Protein AF-A0A528HCL8-F1 (afdb_monomer_lite)

Sequence (92 aa):
LISVSLSAALEDQKTEAQNYVDRFVSVTGWQPRMTLLLGGALRFTKYDYFQEQFVKFVVMKRSSDQSPERDHEFTDWNALADFADRFLETAG

Secondary structure (DSSP, 8-state):
-EEE-GGGTSGGGHHHHHHHHHHHHHHH----SS-EEE--EE-GGG--HHHHHHHHHHHHHH-SS----S-EE---HHHHHHHHHHHHHHH-

Foldseek 3Di:
DEQEALLCLDPVSVVVQVVVVVVVCVVVVDDDPDYHYFNAKDALVPDDPVRNVVVCVVVCVVDVDDDSPHIGGRGPVVVVVVRVVVVVVVVD

Radius of gyration: 15.47 Å; chains: 1; bounding box: 39×28×38 Å

pLDDT: mean 82.58, std 11.88, range [48.69, 95.81]

Structure (mmCIF, N/CA/C/O backbone):
data_AF-A0A528HCL8-F1
#
_entry.id   AF-A0A528HCL8-F1
#
loop_
_atom_site.group_PDB
_atom_site.id
_atom_site.type_symbol
_atom_site.label_atom_id
_atom_site.label_alt_id
_atom_site.label_comp_id
_atom_site.label_asym_id
_atom_site.label_entity_id
_atom_site.label_seq_id
_atom_site.pdbx_PDB_ins_code
_atom_site.Cartn_x
_atom_site.Cartn_y
_atom_site.Cartn_z
_atom_site.occupancy
_atom_site.B_iso_or_equiv
_atom_site.auth_seq_id
_atom_site.auth_comp_id
_atom_site.auth_asym_id
_atom_site.auth_atom_id
_atom_site.pdbx_PDB_model_num
ATOM 1 N N . LEU A 1 1 ? -8.455 -0.555 5.493 1.00 90.25 1 LEU A N 1
ATOM 2 C CA . LEU A 1 1 ? -7.889 0.229 4.378 1.00 90.25 1 LEU A CA 1
ATOM 3 C C . LEU A 1 1 ? -6.631 -0.464 3.898 1.00 90.25 1 LEU A C 1
ATOM 5 O O . LEU A 1 1 ? -5.772 -0.764 4.712 1.00 90.25 1 LEU A O 1
ATOM 9 N N . ILE A 1 2 ? -6.529 -0.719 2.602 1.00 92.06 2 ILE A N 1
ATOM 10 C CA . ILE A 1 2 ? -5.277 -1.161 1.990 1.00 92.06 2 ILE A CA 1
ATOM 11 C C . ILE A 1 2 ? -4.785 0.015 1.150 1.00 92.06 2 ILE A C 1
ATOM 13 O O . ILE A 1 2 ? -5.511 0.482 0.274 1.00 92.06 2 ILE A O 1
ATOM 17 N N . SER A 1 3 ? -3.598 0.526 1.461 1.00 92.38 3 SER A N 1
ATOM 18 C CA . SER A 1 3 ? -2.944 1.588 0.696 1.00 92.38 3 SER A CA 1
ATOM 19 C C . SER A 1 3 ? -1.832 0.971 -0.137 1.00 92.38 3 SER A C 1
ATOM 21 O O . SER A 1 3 ? -0.922 0.348 0.411 1.00 92.38 3 SER A O 1
ATOM 23 N N . VAL A 1 4 ? -1.913 1.128 -1.457 1.00 92.06 4 VAL A N 1
ATOM 24 C CA . VAL A 1 4 ? -0.917 0.597 -2.390 1.00 92.06 4 VAL A CA 1
ATOM 25 C C . VAL A 1 4 ? -0.101 1.756 -2.944 1.00 92.06 4 VAL A C 1
ATOM 27 O O . VAL A 1 4 ? -0.638 2.628 -3.626 1.00 92.06 4 VAL A O 1
ATOM 30 N N . SER A 1 5 ? 1.193 1.781 -2.639 1.00 89.38 5 SER A N 1
ATOM 31 C CA . SER A 1 5 ? 2.117 2.808 -3.125 1.00 89.38 5 SER A CA 1
ATOM 32 C C . SER A 1 5 ? 3.545 2.276 -3.167 1.00 89.38 5 SER A C 1
ATOM 34 O O . SER A 1 5 ? 3.961 1.546 -2.273 1.00 89.38 5 SER A O 1
ATOM 36 N N . LEU A 1 6 ? 4.331 2.702 -4.159 1.00 84.88 6 LEU A N 1
ATOM 37 C CA . LEU A 1 6 ? 5.739 2.303 -4.262 1.00 84.88 6 LEU A CA 1
ATOM 38 C C . LEU A 1 6 ? 6.558 2.738 -3.031 1.00 84.88 6 LEU A C 1
ATOM 40 O O . LEU A 1 6 ? 7.486 2.045 -2.636 1.00 84.88 6 LEU A O 1
ATOM 44 N N . SER A 1 7 ? 6.175 3.838 -2.378 1.00 85.44 7 SER A N 1
ATOM 45 C CA . SER A 1 7 ? 6.784 4.313 -1.129 1.00 85.44 7 SER A CA 1
ATOM 46 C C . SER A 1 7 ? 6.682 3.293 0.015 1.00 85.44 7 SER A C 1
ATOM 48 O O . SER A 1 7 ? 7.540 3.277 0.887 1.00 85.44 7 SER A O 1
ATOM 50 N N . ALA A 1 8 ? 5.686 2.398 0.003 1.00 86.75 8 ALA A N 1
ATOM 51 C CA . ALA A 1 8 ? 5.576 1.321 0.991 1.00 86.75 8 ALA A CA 1
ATOM 52 C C . ALA A 1 8 ? 6.578 0.176 0.751 1.00 86.75 8 ALA A C 1
ATOM 54 O O . ALA A 1 8 ? 6.865 -0.581 1.675 1.00 86.75 8 ALA A O 1
ATOM 55 N N . ALA A 1 9 ? 7.114 0.050 -0.469 1.00 83.88 9 ALA A N 1
ATOM 56 C CA . ALA A 1 9 ? 8.150 -0.927 -0.808 1.00 83.88 9 ALA A CA 1
ATOM 57 C C . ALA A 1 9 ? 9.561 -0.479 -0.392 1.00 83.88 9 ALA A C 1
ATOM 59 O O . ALA A 1 9 ? 10.472 -1.298 -0.305 1.00 83.88 9 ALA A O 1
ATOM 60 N N . LEU A 1 10 ? 9.747 0.825 -0.183 1.00 80.44 10 LEU A N 1
ATOM 61 C CA . LEU A 1 10 ? 11.037 1.456 0.069 1.00 80.44 10 LEU A CA 1
ATOM 62 C C . LEU A 1 10 ? 11.144 1.796 1.558 1.00 80.44 10 LEU A C 1
ATOM 64 O O . LEU A 1 10 ? 10.299 2.497 2.114 1.00 80.44 10 LEU A O 1
ATOM 68 N N . GLU A 1 11 ? 12.173 1.281 2.227 1.00 76.56 11 GLU A N 1
ATOM 69 C CA . GLU A 1 11 ? 12.320 1.401 3.682 1.00 76.56 11 GLU A CA 1
ATOM 70 C C . GLU A 1 11 ? 12.446 2.858 4.154 1.00 76.56 11 GLU A C 1
ATOM 72 O O . GLU A 1 11 ? 11.853 3.236 5.165 1.00 76.56 11 GLU A O 1
ATOM 77 N N . ASP A 1 12 ? 13.123 3.692 3.369 1.00 81.56 12 ASP A N 1
ATOM 78 C CA . ASP A 1 12 ? 13.299 5.132 3.570 1.00 81.56 12 ASP A CA 1
ATOM 79 C C . ASP A 1 12 ? 12.009 5.952 3.379 1.00 81.56 12 ASP A C 1
ATOM 81 O O . ASP A 1 12 ? 11.925 7.088 3.848 1.00 81.56 12 ASP A O 1
ATOM 85 N N . GLN A 1 13 ? 10.985 5.385 2.732 1.00 81.81 13 GLN A N 1
ATOM 86 C CA . GLN A 1 13 ? 9.736 6.075 2.376 1.00 81.81 13 GLN A CA 1
ATOM 87 C C . GLN A 1 13 ? 8.491 5.486 3.050 1.00 81.81 13 GLN A C 1
ATOM 89 O O . GLN A 1 13 ? 7.372 5.931 2.777 1.00 81.81 13 GLN A O 1
ATOM 94 N N . LYS A 1 14 ? 8.654 4.574 4.017 1.00 82.94 14 LYS A N 1
ATOM 95 C CA . LYS A 1 14 ? 7.538 4.050 4.828 1.00 82.94 14 LYS A CA 1
ATOM 96 C C . LYS A 1 14 ? 6.714 5.168 5.487 1.00 82.94 14 LYS A C 1
ATOM 98 O O . LYS A 1 14 ? 5.488 5.089 5.527 1.00 82.94 14 LYS A O 1
ATOM 103 N N . THR A 1 15 ? 7.361 6.250 5.927 1.00 88.94 15 THR A N 1
ATOM 104 C CA . THR A 1 15 ? 6.681 7.439 6.477 1.00 88.94 15 THR A CA 1
ATOM 105 C C . THR A 1 15 ? 5.821 8.150 5.432 1.00 88.94 15 THR A C 1
ATOM 107 O O . THR A 1 15 ? 4.719 8.600 5.729 1.00 88.94 15 THR A O 1
ATOM 110 N N . GLU A 1 16 ? 6.290 8.233 4.187 1.00 88.94 16 GLU A N 1
ATOM 111 C CA . GLU A 1 16 ? 5.519 8.822 3.091 1.00 88.94 16 GLU A CA 1
ATOM 112 C C . GLU A 1 16 ? 4.283 7.969 2.769 1.00 88.94 16 GLU A C 1
ATOM 114 O O . GLU A 1 16 ? 3.191 8.505 2.583 1.00 88.94 16 GLU A O 1
ATOM 119 N N . ALA A 1 17 ? 4.431 6.641 2.789 1.00 90.44 17 ALA A N 1
ATOM 120 C CA . ALA A 1 17 ? 3.315 5.716 2.621 1.00 90.44 17 ALA A CA 1
ATOM 121 C C . ALA A 1 17 ? 2.230 5.906 3.697 1.00 90.44 17 ALA A C 1
ATOM 123 O O . ALA A 1 17 ? 1.035 5.893 3.383 1.00 90.44 17 ALA A O 1
ATOM 124 N N . GLN A 1 18 ? 2.640 6.146 4.946 1.00 92.00 18 GLN A N 1
ATOM 125 C CA . GLN A 1 18 ? 1.727 6.469 6.042 1.00 92.00 18 GLN A CA 1
ATOM 126 C C . GLN A 1 18 ? 1.047 7.833 5.841 1.00 92.00 18 GLN A C 1
ATOM 128 O O . GLN A 1 18 ? -0.168 7.937 6.006 1.00 92.00 18 GLN A O 1
ATOM 133 N N . ASN A 1 19 ? 1.779 8.850 5.372 1.00 93.19 19 ASN A N 1
ATOM 134 C CA . ASN A 1 19 ? 1.209 10.173 5.091 1.00 93.19 19 ASN A CA 1
ATOM 135 C C . ASN A 1 19 ? 0.064 10.122 4.062 1.00 93.19 19 ASN A C 1
ATOM 137 O O . ASN A 1 19 ? -0.878 10.913 4.153 1.00 93.19 19 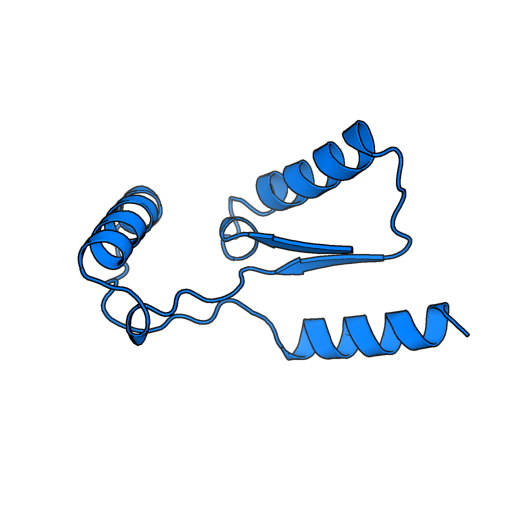ASN A O 1
ATOM 141 N N . TYR A 1 20 ? 0.106 9.200 3.090 1.00 92.31 20 TYR A N 1
ATOM 142 C CA . TYR A 1 20 ? -1.013 9.002 2.157 1.00 92.31 20 TYR A CA 1
ATOM 143 C C . TYR A 1 20 ? -2.284 8.540 2.874 1.00 92.31 20 TYR A C 1
ATOM 145 O O . TYR A 1 20 ? -3.373 9.035 2.570 1.00 92.31 20 TYR A O 1
ATOM 153 N N . VAL A 1 21 ? -2.151 7.635 3.848 1.00 93.00 21 VAL A N 1
ATOM 154 C CA . VAL A 1 21 ? -3.273 7.185 4.681 1.00 93.00 21 VAL A CA 1
ATOM 155 C C . VAL A 1 21 ? -3.781 8.323 5.552 1.00 93.00 21 VAL A C 1
ATOM 157 O O . VAL A 1 21 ? -4.980 8.591 5.551 1.00 93.00 21 VAL A O 1
ATOM 160 N N . ASP A 1 22 ? -2.890 9.035 6.236 1.00 92.88 22 ASP A N 1
ATOM 161 C CA . ASP A 1 22 ? -3.274 10.119 7.145 1.00 92.88 22 ASP A CA 1
ATOM 162 C C . ASP A 1 22 ? -4.009 11.234 6.392 1.00 92.88 22 ASP A C 1
ATOM 164 O O . ASP A 1 22 ? -5.041 11.740 6.843 1.00 92.88 22 ASP A O 1
ATOM 168 N N . ARG A 1 23 ? -3.542 11.560 5.181 1.00 93.94 23 ARG A N 1
ATOM 169 C CA . ARG A 1 23 ? -4.224 12.501 4.291 1.00 93.94 23 ARG A CA 1
ATOM 170 C C . ARG A 1 23 ? -5.591 11.984 3.856 1.00 93.94 23 ARG A C 1
ATOM 172 O O . ARG A 1 23 ? -6.544 12.759 3.843 1.00 93.94 23 ARG A O 1
ATOM 179 N N . PHE A 1 24 ? -5.709 10.704 3.506 1.00 93.38 24 PHE A N 1
ATOM 180 C CA . PHE A 1 24 ? -6.993 10.108 3.138 1.00 93.38 24 PHE A CA 1
ATOM 181 C C . PHE A 1 24 ? -7.999 10.188 4.292 1.00 93.38 24 PHE A C 1
ATOM 183 O O . PHE A 1 24 ? -9.129 10.636 4.096 1.00 93.38 24 PHE A O 1
ATOM 190 N N . VAL A 1 25 ? -7.573 9.830 5.503 1.00 95.19 25 VAL A N 1
ATOM 191 C CA . VAL A 1 25 ? -8.381 9.919 6.726 1.00 95.19 25 VAL A CA 1
ATOM 192 C C . VAL A 1 25 ? -8.782 11.368 7.010 1.00 95.19 25 VAL A C 1
ATOM 194 O O . VAL A 1 25 ? -9.949 11.639 7.281 1.00 95.19 25 VAL A O 1
ATOM 197 N N . SER A 1 26 ? -7.852 12.317 6.881 1.00 94.31 26 SER A N 1
ATOM 198 C CA . SER A 1 26 ? -8.123 13.744 7.090 1.00 94.31 26 SER A CA 1
ATOM 199 C C . SER A 1 26 ? -9.142 14.310 6.096 1.00 94.31 26 SER A C 1
ATOM 201 O O . SER A 1 26 ? -10.002 15.093 6.491 1.00 94.31 26 SER A O 1
ATOM 203 N N . VAL A 1 27 ? -9.062 13.915 4.823 1.00 95.81 27 VAL A N 1
ATOM 204 C CA . VAL A 1 27 ? -9.951 14.418 3.762 1.00 95.81 27 VAL A CA 1
ATOM 205 C C . VAL A 1 27 ? -11.337 13.783 3.838 1.00 95.81 27 VAL A C 1
ATOM 207 O O . VAL A 1 27 ? -12.337 14.453 3.598 1.00 95.81 27 VAL A O 1
ATOM 210 N N . THR A 1 28 ? -11.406 12.488 4.139 1.00 94.19 28 THR A N 1
ATOM 211 C CA . THR A 1 28 ? -12.664 11.727 4.094 1.00 94.19 28 THR A CA 1
ATOM 212 C C . THR A 1 28 ? -13.382 11.665 5.439 1.00 94.19 28 THR A C 1
ATOM 214 O O . THR A 1 28 ? -14.565 11.337 5.481 1.00 94.19 28 THR A O 1
ATOM 217 N N . GLY A 1 29 ? -12.678 11.931 6.543 1.00 92.56 29 GLY A N 1
ATOM 218 C CA . GLY A 1 29 ? -13.167 11.707 7.905 1.00 92.56 29 GLY A CA 1
ATOM 219 C C . GLY A 1 29 ? -13.344 10.227 8.266 1.00 92.56 29 GLY A C 1
ATOM 220 O O . GLY A 1 29 ? -13.770 9.914 9.377 1.00 92.56 29 GLY A O 1
ATOM 221 N N . TRP A 1 30 ? -13.031 9.304 7.353 1.00 93.44 30 TRP A N 1
ATOM 222 C CA . TRP A 1 30 ? -13.192 7.876 7.580 1.00 93.44 30 TRP A CA 1
ATOM 223 C C . TRP A 1 30 ? -12.011 7.319 8.368 1.00 93.44 30 TRP A C 1
ATOM 225 O O . TRP A 1 30 ? -10.861 7.470 7.965 1.00 93.44 30 TRP A O 1
ATOM 235 N N . GLN A 1 31 ? -12.309 6.643 9.478 1.00 89.88 31 GLN A N 1
ATOM 236 C CA . GLN A 1 31 ? -11.324 6.014 10.355 1.00 89.88 31 GLN A CA 1
ATOM 237 C C . GLN A 1 31 ? -11.322 4.498 10.116 1.00 89.88 31 GLN A C 1
ATOM 239 O O . GLN A 1 31 ? -12.173 3.787 10.663 1.00 89.88 31 GLN A O 1
ATOM 244 N N . PRO A 1 32 ? -10.413 3.970 9.276 1.00 88.12 32 PRO A N 1
ATOM 245 C CA . PRO A 1 32 ? -10.311 2.537 9.069 1.00 88.12 32 PRO A CA 1
ATOM 246 C C . PRO A 1 32 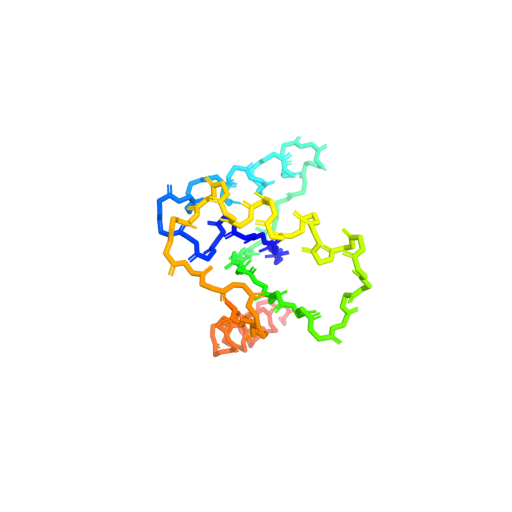? -9.846 1.852 10.355 1.00 88.12 32 PRO A C 1
ATOM 248 O O . PRO A 1 32 ? -8.837 2.220 10.945 1.00 88.12 32 PRO A O 1
ATOM 251 N N . ARG A 1 33 ? -10.551 0.793 10.756 1.00 88.88 33 ARG A N 1
ATOM 252 C CA . ARG A 1 33 ? -10.201 -0.005 11.942 1.00 88.88 33 ARG A CA 1
ATOM 253 C C . ARG A 1 33 ? -8.882 -0.773 11.785 1.00 88.88 33 ARG A C 1
ATOM 255 O O . ARG A 1 33 ? -8.245 -1.122 12.771 1.00 88.88 33 ARG A O 1
ATOM 262 N N . MET A 1 34 ? -8.487 -1.045 10.543 1.00 90.62 34 MET A N 1
ATOM 263 C CA . MET A 1 34 ? -7.248 -1.731 10.191 1.00 90.62 34 MET A CA 1
ATOM 264 C C . MET A 1 34 ? -6.664 -1.113 8.923 1.00 90.62 34 MET A C 1
ATOM 266 O O . MET A 1 34 ? -7.411 -0.835 7.977 1.00 90.62 34 MET A O 1
ATOM 270 N N . THR A 1 35 ? -5.344 -0.949 8.881 1.00 92.31 35 THR A N 1
ATOM 271 C CA . THR A 1 35 ? -4.619 -0.393 7.734 1.00 92.31 35 THR A CA 1
ATOM 272 C C . THR A 1 35 ? -3.445 -1.289 7.363 1.00 92.31 35 THR A C 1
ATOM 274 O O . THR A 1 35 ? -2.709 -1.724 8.244 1.00 92.31 35 THR A O 1
ATOM 277 N N . LEU A 1 36 ? -3.267 -1.535 6.066 1.00 92.62 36 LEU A N 1
ATOM 278 C CA . LEU A 1 36 ? -2.111 -2.226 5.500 1.00 92.62 36 LEU A CA 1
ATOM 279 C C . LEU A 1 36 ? -1.488 -1.359 4.401 1.00 92.62 36 LEU A C 1
ATOM 281 O O . LEU A 1 36 ? -2.206 -0.852 3.536 1.00 92.62 36 LEU A O 1
ATOM 285 N N . LEU A 1 37 ? -0.167 -1.192 4.443 1.00 92.25 37 LEU A N 1
ATOM 286 C CA . LEU A 1 37 ? 0.613 -0.497 3.418 1.00 92.25 37 LEU A CA 1
ATOM 287 C C . LEU A 1 37 ? 1.307 -1.545 2.542 1.00 92.25 37 LEU A C 1
ATOM 289 O O . LEU A 1 37 ? 1.998 -2.412 3.071 1.00 92.25 37 LEU A O 1
ATOM 293 N N . LEU A 1 38 ? 1.130 -1.472 1.223 1.00 91.94 38 LEU A N 1
ATOM 294 C CA . LEU A 1 38 ? 1.707 -2.423 0.270 1.00 91.94 38 LEU A CA 1
ATOM 295 C C . LEU A 1 38 ? 2.439 -1.710 -0.862 1.00 91.94 38 LEU A C 1
ATOM 297 O O . LEU A 1 38 ? 1.962 -0.707 -1.393 1.00 91.94 38 LEU A O 1
ATOM 301 N N . GLY A 1 39 ? 3.574 -2.279 -1.270 1.00 86.56 39 GLY A N 1
ATOM 302 C CA . GLY A 1 39 ? 4.379 -1.791 -2.390 1.00 86.56 39 GLY A CA 1
ATOM 303 C C . GLY A 1 39 ? 3.714 -1.951 -3.760 1.00 86.56 39 GLY A C 1
ATOM 304 O O . GLY A 1 39 ? 3.995 -1.194 -4.688 1.00 86.56 39 GLY A O 1
ATOM 305 N N . GLY A 1 40 ? 2.810 -2.925 -3.890 1.00 86.94 40 GLY A N 1
ATOM 306 C CA . GLY A 1 40 ? 2.192 -3.284 -5.164 1.00 86.94 40 GLY A CA 1
ATOM 307 C C . GLY A 1 40 ? 3.143 -4.079 -6.061 1.00 86.94 40 GLY A C 1
ATOM 308 O O . GLY A 1 40 ? 3.990 -4.833 -5.581 1.00 86.94 40 GLY A O 1
ATOM 309 N N . ALA A 1 41 ? 2.98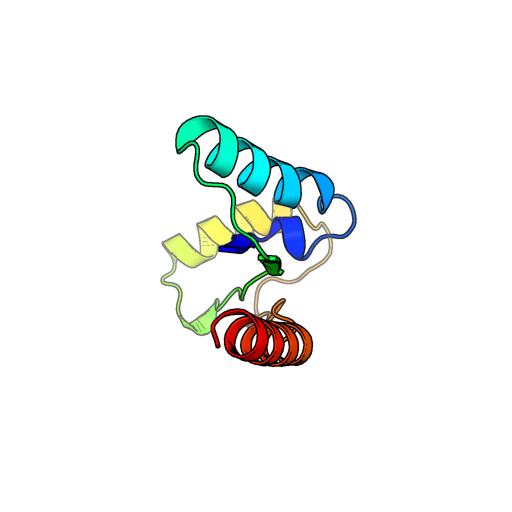8 -3.943 -7.375 1.00 85.38 41 ALA A N 1
ATOM 310 C CA . ALA A 1 41 ? 3.850 -4.594 -8.356 1.00 85.38 41 ALA A CA 1
ATOM 311 C C . ALA A 1 41 ? 4.085 -3.674 -9.560 1.00 85.38 41 ALA A C 1
ATOM 313 O O . ALA A 1 41 ? 3.159 -3.015 -10.038 1.00 85.38 41 ALA A O 1
ATOM 314 N N . LEU A 1 42 ? 5.3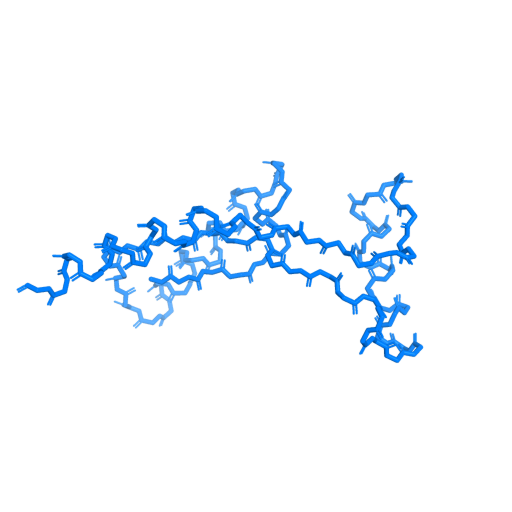15 -3.673 -10.070 1.00 81.62 42 LEU A N 1
ATOM 315 C CA . LEU A 1 42 ? 5.686 -3.063 -11.342 1.00 81.62 42 LEU A CA 1
ATOM 316 C C . LEU A 1 42 ? 5.721 -4.160 -12.403 1.00 81.62 42 LEU A C 1
ATOM 318 O O . LEU A 1 42 ? 6.595 -5.023 -12.381 1.00 81.62 42 LEU A O 1
ATOM 322 N N . ARG A 1 43 ? 4.753 -4.142 -13.321 1.00 80.62 43 ARG A N 1
ATOM 323 C CA . ARG A 1 43 ? 4.624 -5.145 -14.388 1.00 80.62 43 ARG A CA 1
ATOM 324 C C . ARG A 1 43 ? 5.024 -4.540 -15.726 1.00 80.62 43 ARG A C 1
ATOM 326 O O . ARG A 1 43 ? 4.162 -4.180 -16.525 1.00 80.62 43 ARG A O 1
ATOM 333 N N . PHE A 1 44 ? 6.328 -4.412 -15.951 1.00 74.00 44 PHE A N 1
ATOM 334 C CA . PHE A 1 44 ? 6.894 -3.881 -17.191 1.00 74.00 44 PHE A CA 1
ATOM 335 C C . PHE A 1 44 ? 6.440 -4.666 -18.426 1.00 74.00 44 PHE A C 1
ATOM 337 O O . PHE A 1 44 ? 6.202 -4.064 -19.468 1.00 74.00 44 PHE A O 1
ATOM 344 N N . THR A 1 45 ? 6.199 -5.974 -18.301 1.00 76.31 45 THR A N 1
ATOM 345 C CA . THR A 1 45 ? 5.668 -6.812 -19.396 1.00 76.31 45 THR A CA 1
ATOM 346 C C . THR A 1 45 ? 4.256 -6.428 -19.854 1.00 76.31 45 THR A C 1
ATOM 348 O O . THR A 1 45 ? 3.793 -6.896 -20.896 1.00 76.31 45 THR A O 1
ATOM 351 N N . LYS A 1 46 ? 3.541 -5.610 -19.072 1.00 79.94 46 LYS A N 1
ATOM 352 C CA . LYS A 1 46 ? 2.182 -5.130 -19.361 1.00 79.94 46 LYS A CA 1
ATOM 353 C C . LYS A 1 46 ? 2.143 -3.665 -19.789 1.00 79.94 46 LYS A C 1
ATOM 355 O O . LYS A 1 46 ? 1.049 -3.150 -20.000 1.00 79.94 46 LYS A O 1
ATOM 360 N N . TYR A 1 47 ? 3.293 -3.000 -19.872 1.00 80.00 47 TYR A N 1
ATOM 361 C CA . TYR A 1 47 ? 3.383 -1.587 -20.212 1.00 80.00 47 TYR A CA 1
ATOM 362 C C . TYR A 1 47 ? 3.696 -1.395 -21.693 1.00 80.00 47 TYR A C 1
ATOM 364 O O . TYR A 1 47 ? 4.581 -2.048 -22.242 1.00 80.00 47 TYR A O 1
ATOM 372 N N . ASP A 1 48 ? 3.001 -0.451 -22.321 1.00 81.00 48 ASP A N 1
ATOM 373 C CA . ASP A 1 48 ? 3.390 0.056 -23.636 1.00 81.00 48 ASP A CA 1
ATOM 374 C C . ASP A 1 48 ? 4.643 0.938 -23.515 1.00 81.00 48 ASP A C 1
ATOM 376 O O . ASP A 1 48 ? 4.967 1.438 -22.434 1.00 81.00 48 ASP A O 1
ATOM 380 N N . TYR A 1 49 ? 5.314 1.214 -24.638 1.00 79.94 49 TYR A N 1
ATOM 381 C CA . TYR A 1 49 ? 6.573 1.976 -24.680 1.00 79.94 49 TYR A CA 1
ATOM 382 C C . TYR A 1 49 ? 6.557 3.258 -23.822 1.00 79.94 49 TYR A C 1
ATOM 384 O O . TYR A 1 49 ? 7.484 3.509 -23.058 1.00 79.94 49 TYR A O 1
ATOM 392 N N . PHE A 1 50 ? 5.492 4.067 -23.881 1.00 82.31 50 PHE A N 1
ATOM 393 C CA . PHE A 1 50 ? 5.406 5.304 -23.090 1.00 82.31 50 PHE A CA 1
ATOM 394 C C . PHE A 1 50 ? 5.244 5.059 -21.585 1.00 82.31 50 PHE A C 1
ATOM 396 O O . PHE A 1 50 ? 5.833 5.781 -20.779 1.00 82.31 50 PHE A O 1
ATOM 403 N N . GLN A 1 51 ? 4.461 4.049 -21.203 1.00 81.88 51 GLN A N 1
ATOM 404 C CA . GLN A 1 51 ? 4.287 3.660 -19.803 1.00 81.88 51 GLN A CA 1
ATOM 405 C C . GLN A 1 51 ? 5.603 3.121 -19.243 1.00 81.88 51 GLN A C 1
ATOM 407 O O . GLN A 1 51 ? 6.006 3.490 -18.141 1.00 81.88 51 GLN A O 1
ATOM 412 N N . GLU A 1 52 ? 6.315 2.326 -20.040 1.00 80.06 52 GLU A N 1
ATOM 413 C CA . GLU A 1 52 ? 7.638 1.821 -19.708 1.00 80.06 52 GLU A CA 1
ATOM 414 C C . GLU A 1 52 ? 8.626 2.975 -19.474 1.00 80.06 52 GLU A C 1
ATOM 416 O O . GLU A 1 52 ? 9.264 3.020 -18.424 1.00 80.06 52 GLU A O 1
ATOM 421 N N . GLN A 1 53 ? 8.709 3.958 -20.382 1.00 80.25 53 GLN A N 1
ATOM 422 C CA . GLN A 1 53 ? 9.591 5.122 -20.206 1.00 80.25 53 GLN A CA 1
ATOM 423 C C . GLN 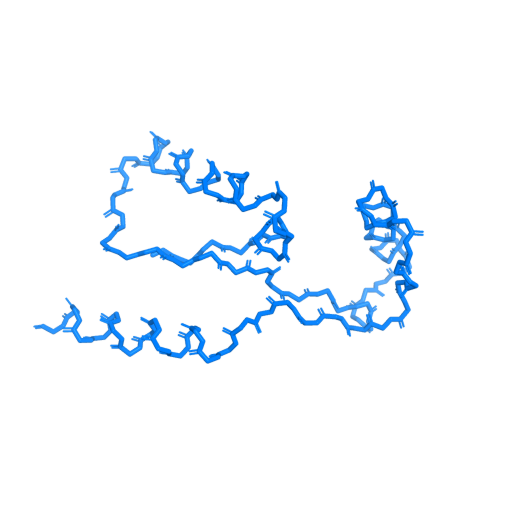A 1 53 ? 9.234 5.956 -18.965 1.00 80.25 53 GLN A C 1
ATOM 425 O O . GLN A 1 53 ? 10.129 6.402 -18.244 1.00 80.25 53 GLN A O 1
ATOM 430 N N . PHE A 1 54 ? 7.942 6.147 -18.679 1.00 79.00 54 PHE A N 1
ATOM 431 C CA . PHE A 1 54 ? 7.498 6.866 -17.482 1.00 79.00 54 PHE A CA 1
ATOM 432 C C . PHE A 1 54 ? 7.920 6.145 -16.197 1.00 79.00 54 PHE A C 1
ATOM 434 O O . PHE A 1 54 ? 8.492 6.762 -15.296 1.00 79.00 54 PHE A O 1
ATOM 441 N N . VAL A 1 55 ? 7.691 4.832 -16.122 1.00 77.62 55 VAL A N 1
ATOM 442 C CA . VAL A 1 55 ? 8.077 4.033 -14.952 1.00 77.62 55 VAL A CA 1
ATOM 443 C C . VAL A 1 55 ? 9.595 3.987 -14.816 1.00 77.62 55 VAL A C 1
ATOM 445 O O . VAL A 1 55 ? 10.095 4.220 -13.718 1.00 77.62 55 VAL A O 1
ATOM 448 N N . LYS A 1 56 ? 10.341 3.798 -15.913 1.00 75.00 56 LYS A N 1
ATOM 449 C CA . LYS A 1 56 ? 11.812 3.876 -15.916 1.00 75.00 56 LYS A CA 1
ATOM 450 C C . LYS A 1 56 ? 12.302 5.209 -15.363 1.00 75.00 56 LYS A C 1
ATOM 452 O O . LYS A 1 56 ? 13.175 5.209 -14.508 1.00 75.00 56 LYS A O 1
ATOM 457 N N . PHE A 1 57 ? 11.705 6.332 -15.764 1.00 77.31 57 PHE A N 1
ATOM 458 C CA . PHE A 1 57 ? 12.074 7.653 -15.247 1.00 77.31 57 PHE A CA 1
ATOM 459 C C . PHE A 1 57 ? 11.809 7.803 -13.741 1.00 77.31 57 PHE A C 1
ATOM 461 O O . PHE A 1 57 ? 12.660 8.317 -13.012 1.00 77.31 57 PHE A O 1
ATOM 468 N N . VAL A 1 58 ? 10.648 7.347 -13.257 1.00 75.12 58 VAL A N 1
ATOM 469 C CA . VAL A 1 58 ? 10.292 7.409 -11.828 1.00 75.12 58 VAL A CA 1
ATOM 470 C C . VAL A 1 58 ? 11.180 6.483 -10.993 1.00 75.12 58 VAL A C 1
ATOM 472 O O . VAL A 1 58 ? 11.634 6.892 -9.925 1.00 75.12 58 VAL A O 1
ATOM 475 N N . VAL A 1 59 ? 11.455 5.270 -11.478 1.00 70.06 59 VAL A N 1
ATOM 476 C CA . VAL A 1 59 ? 12.299 4.275 -10.799 1.00 70.06 59 VAL A CA 1
ATOM 477 C C . VAL A 1 59 ? 13.770 4.687 -10.828 1.00 70.06 59 VAL A C 1
ATOM 479 O O . VAL A 1 59 ? 14.389 4.699 -9.773 1.00 70.06 59 VAL A O 1
ATOM 482 N N . MET A 1 60 ? 14.324 5.125 -11.965 1.00 63.34 60 MET A N 1
ATOM 483 C CA . MET A 1 60 ? 15.718 5.606 -12.054 1.00 63.34 60 MET A CA 1
ATOM 484 C C . MET A 1 60 ? 15.973 6.842 -11.193 1.00 63.34 60 MET A C 1
ATOM 486 O O . MET A 1 60 ? 17.065 6.995 -10.656 1.00 63.34 60 MET A O 1
ATOM 490 N N . LYS A 1 61 ? 14.978 7.721 -11.009 1.00 61.88 61 LYS A N 1
ATOM 491 C CA . LYS A 1 61 ? 15.094 8.818 -10.035 1.00 61.88 61 LYS A CA 1
ATOM 492 C C . LYS A 1 61 ? 15.171 8.336 -8.584 1.00 61.88 61 LYS A C 1
ATOM 494 O O . LYS A 1 61 ? 15.658 9.083 -7.743 1.00 61.88 61 LYS A O 1
ATOM 499 N N . ARG A 1 62 ? 14.645 7.147 -8.287 1.00 62.62 62 ARG A N 1
ATOM 500 C CA . ARG A 1 62 ? 14.507 6.596 -6.929 1.00 62.62 62 ARG A CA 1
ATOM 501 C C . ARG A 1 62 ? 15.542 5.514 -6.607 1.00 62.62 62 ARG A C 1
ATOM 503 O O . ARG A 1 62 ? 15.825 5.287 -5.438 1.00 62.62 62 ARG A O 1
ATOM 510 N N . SER A 1 63 ? 16.107 4.842 -7.605 1.00 52.62 63 SER A N 1
ATOM 511 C CA . SER A 1 63 ? 17.043 3.731 -7.430 1.00 52.62 63 SER A CA 1
ATOM 512 C C . SER A 1 63 ? 18.106 3.788 -8.522 1.00 52.62 63 SER A C 1
ATOM 514 O O . SER A 1 63 ? 17.816 3.563 -9.694 1.00 52.62 63 SER A O 1
ATOM 516 N N . SER A 1 64 ? 19.343 4.093 -8.132 1.00 50.31 64 SER A N 1
ATOM 517 C CA . SER A 1 64 ? 20.486 4.227 -9.042 1.00 50.31 64 SER A CA 1
ATOM 518 C C . SER A 1 64 ? 20.964 2.904 -9.655 1.00 50.31 64 SER A C 1
ATOM 520 O O . SER A 1 64 ? 21.724 2.949 -10.613 1.00 50.31 64 SER A O 1
ATOM 522 N N . ASP A 1 65 ? 20.517 1.751 -9.137 1.00 48.69 65 ASP A N 1
ATOM 523 C CA . ASP A 1 65 ? 21.129 0.439 -9.423 1.00 48.69 65 ASP A CA 1
ATOM 524 C C . ASP A 1 65 ? 20.174 -0.661 -9.923 1.00 48.69 65 ASP A C 1
ATOM 526 O O . ASP A 1 65 ? 20.604 -1.791 -10.148 1.00 48.69 65 ASP A O 1
ATOM 530 N N . GLN A 1 66 ? 18.879 -0.388 -10.117 1.00 54.09 66 GLN A N 1
ATOM 531 C CA . GLN A 1 66 ? 17.951 -1.431 -10.574 1.00 54.09 66 GLN A CA 1
ATOM 532 C C . GLN A 1 66 ? 17.667 -1.317 -12.071 1.00 54.09 66 GLN A C 1
ATOM 534 O O . GLN A 1 66 ? 16.979 -0.402 -12.518 1.00 54.09 66 GLN A O 1
ATOM 539 N N . SER A 1 67 ? 18.174 -2.286 -12.841 1.00 52.84 67 SER A N 1
ATOM 540 C CA . SER A 1 67 ? 17.818 -2.489 -14.247 1.00 52.84 67 SER A CA 1
ATOM 541 C C . SER A 1 67 ? 16.301 -2.746 -14.366 1.00 52.84 67 SER A C 1
ATOM 543 O O . SER A 1 67 ? 15.830 -3.787 -13.896 1.00 52.84 67 SER A O 1
ATOM 545 N N . PRO A 1 68 ? 15.520 -1.850 -14.992 1.00 55.56 68 PRO A N 1
ATOM 546 C CA . PRO A 1 68 ? 14.054 -1.878 -14.970 1.00 55.56 68 PRO A CA 1
ATOM 547 C C . PRO A 1 68 ? 13.444 -2.824 -16.022 1.00 55.56 68 PRO A C 1
ATOM 549 O O . PRO A 1 68 ? 12.398 -2.540 -16.592 1.00 55.56 68 PRO A O 1
ATOM 552 N N . GLU A 1 69 ? 14.113 -3.933 -16.332 1.00 57.28 69 GLU A N 1
ATOM 553 C CA . GLU A 1 69 ? 13.747 -4.810 -17.458 1.00 57.28 69 GLU A CA 1
ATOM 554 C C . GLU A 1 69 ? 12.926 -6.039 -17.048 1.00 57.28 69 GLU A C 1
ATOM 556 O O . GLU A 1 69 ? 12.577 -6.863 -17.892 1.00 57.28 69 GLU A O 1
ATOM 561 N N . ARG A 1 70 ? 12.611 -6.196 -15.758 1.00 65.88 70 ARG A N 1
ATOM 562 C CA . ARG A 1 70 ? 11.830 -7.334 -15.259 1.00 65.88 70 ARG A CA 1
ATOM 563 C C . ARG A 1 70 ? 10.689 -6.885 -14.367 1.00 65.88 70 ARG A C 1
ATOM 565 O O . ARG A 1 70 ? 10.821 -5.912 -13.628 1.00 65.88 70 ARG A O 1
ATOM 572 N N . ASP A 1 71 ? 9.588 -7.630 -14.441 1.00 77.00 71 ASP A N 1
ATOM 573 C CA . ASP A 1 71 ? 8.468 -7.480 -13.520 1.00 77.00 71 ASP A CA 1
ATOM 574 C C . ASP A 1 71 ? 8.983 -7.620 -12.085 1.00 77.00 71 ASP A C 1
ATOM 576 O O . ASP A 1 71 ? 9.676 -8.585 -11.757 1.00 77.00 71 ASP A O 1
ATOM 580 N N . HIS A 1 72 ? 8.664 -6.637 -11.248 1.00 76.88 72 HIS A N 1
ATOM 581 C CA . HIS A 1 72 ? 9.071 -6.614 -9.854 1.00 76.88 72 HIS A CA 1
ATOM 582 C C . HIS A 1 72 ? 7.838 -6.584 -8.965 1.00 76.88 72 HIS A C 1
ATOM 584 O O . HIS A 1 72 ? 6.979 -5.706 -9.077 1.00 76.88 72 HIS A O 1
ATOM 590 N N . GLU A 1 73 ? 7.757 -7.555 -8.069 1.00 82.88 73 GLU A N 1
ATOM 591 C CA . GLU A 1 73 ? 6.664 -7.685 -7.125 1.00 82.88 73 GLU A CA 1
ATOM 592 C C . GLU A 1 73 ? 7.132 -7.245 -5.740 1.00 82.88 73 GLU A C 1
ATOM 594 O O . GLU A 1 73 ? 8.038 -7.833 -5.163 1.00 82.88 73 GLU A O 1
ATOM 599 N N . PHE A 1 74 ? 6.511 -6.186 -5.224 1.00 83.81 74 PHE A N 1
ATOM 600 C CA . PHE A 1 74 ? 6.782 -5.617 -3.901 1.00 83.81 74 PHE A CA 1
ATOM 601 C C . PHE A 1 74 ? 5.646 -5.911 -2.913 1.00 83.81 74 PHE A C 1
ATOM 603 O O . PHE A 1 74 ? 5.550 -5.299 -1.848 1.00 83.81 74 PHE A O 1
ATOM 610 N N . THR A 1 75 ? 4.716 -6.782 -3.302 1.00 85.38 75 THR A N 1
ATOM 611 C CA . THR A 1 75 ? 3.567 -7.144 -2.480 1.00 85.38 75 THR A CA 1
ATOM 612 C C . THR A 1 75 ? 3.943 -8.331 -1.616 1.00 85.38 75 THR A C 1
ATOM 614 O O . THR A 1 75 ? 4.245 -9.404 -2.132 1.00 85.38 75 THR A O 1
ATOM 617 N N . ASP A 1 76 ? 3.890 -8.146 -0.300 1.00 86.56 76 ASP A N 1
ATOM 618 C CA . ASP A 1 76 ? 3.933 -9.260 0.637 1.00 86.56 76 ASP A CA 1
ATOM 619 C C . ASP A 1 76 ? 2.554 -9.931 0.674 1.00 86.56 76 ASP A C 1
ATOM 621 O O . ASP A 1 76 ? 1.619 -9.472 1.336 1.00 86.56 76 ASP A O 1
ATOM 625 N N . TRP A 1 77 ? 2.416 -11.001 -0.110 1.00 89.50 77 TRP A N 1
ATOM 626 C CA . TRP A 1 77 ? 1.172 -11.759 -0.218 1.00 89.50 77 TRP A CA 1
ATOM 627 C C . TRP A 1 77 ? 0.790 -12.474 1.076 1.00 89.50 77 TRP A C 1
ATOM 629 O O . TRP A 1 77 ? -0.402 -12.629 1.334 1.00 89.50 77 TRP A O 1
ATOM 639 N N . ASN A 1 78 ? 1.769 -12.859 1.898 1.00 90.31 78 ASN A N 1
ATOM 640 C CA . ASN A 1 78 ? 1.494 -13.485 3.188 1.00 90.31 78 ASN A CA 1
ATOM 641 C C . ASN A 1 78 ? 0.905 -12.449 4.148 1.00 90.31 78 ASN A C 1
ATOM 643 O O . ASN A 1 78 ? -0.168 -12.669 4.700 1.00 90.31 78 ASN A O 1
ATOM 647 N N . ALA A 1 79 ? 1.525 -11.268 4.242 1.00 88.12 79 ALA A N 1
ATOM 648 C CA . ALA A 1 79 ? 1.003 -10.178 5.065 1.00 88.12 79 ALA A CA 1
ATOM 649 C C . ALA A 1 79 ? -0.396 -9.714 4.616 1.00 88.12 79 ALA A C 1
ATOM 651 O O . ALA A 1 79 ? -1.223 -9.336 5.449 1.00 88.12 79 ALA A O 1
ATOM 652 N N . LEU A 1 80 ? -0.680 -9.740 3.308 1.00 91.25 80 LEU A N 1
ATOM 653 C CA . LEU A 1 80 ? -2.013 -9.434 2.785 1.00 91.25 80 LEU A CA 1
ATOM 654 C C . LEU A 1 80 ? -3.040 -10.520 3.136 1.00 91.25 80 LEU A C 1
ATOM 656 O O . LEU A 1 80 ? -4.166 -10.173 3.494 1.00 91.25 80 LEU A O 1
ATOM 660 N N . ALA A 1 81 ? -2.669 -11.800 3.052 1.00 92.44 81 ALA A N 1
ATOM 661 C CA . ALA A 1 81 ? -3.534 -12.904 3.464 1.00 92.44 81 ALA A CA 1
ATOM 662 C C . ALA A 1 81 ? -3.862 -12.814 4.964 1.00 92.44 81 ALA A C 1
ATOM 664 O O . ALA A 1 81 ? -5.036 -12.739 5.320 1.00 92.44 81 ALA A O 1
ATOM 665 N N . ASP A 1 82 ? -2.846 -12.656 5.817 1.00 92.94 82 ASP A N 1
ATOM 666 C CA . ASP A 1 82 ? -3.022 -12.486 7.266 1.00 92.94 82 ASP A CA 1
ATOM 667 C C . ASP A 1 82 ? -3.894 -11.266 7.602 1.00 92.94 82 ASP A C 1
ATOM 669 O O . ASP A 1 82 ? -4.720 -11.285 8.517 1.00 92.94 82 ASP A O 1
ATOM 673 N N . PHE A 1 83 ? -3.724 -10.165 6.863 1.00 92.75 83 PHE A N 1
ATOM 674 C CA . PHE A 1 83 ? -4.565 -8.983 7.027 1.00 92.75 83 PHE A CA 1
ATOM 675 C C . PHE A 1 83 ? -6.024 -9.259 6.657 1.00 92.75 83 PHE A C 1
ATOM 677 O O . PHE A 1 83 ? -6.921 -8.786 7.357 1.00 92.75 83 PHE A O 1
ATOM 684 N N . ALA A 1 84 ? -6.266 -9.991 5.566 1.00 92.38 84 ALA A N 1
ATOM 685 C CA . ALA A 1 84 ? -7.609 -10.352 5.128 1.00 92.38 84 ALA A CA 1
ATOM 686 C C . ALA A 1 84 ? -8.297 -11.275 6.142 1.00 92.38 84 ALA A C 1
ATOM 688 O O . ALA A 1 84 ? -9.448 -11.017 6.498 1.00 92.38 84 ALA A O 1
ATOM 689 N N . ASP A 1 85 ? -7.579 -12.264 6.672 1.00 93.62 85 ASP A N 1
ATOM 690 C CA . ASP A 1 85 ? -8.095 -13.172 7.701 1.00 93.62 85 ASP A CA 1
ATOM 691 C C . ASP A 1 85 ? -8.482 -12.399 8.968 1.00 93.62 85 ASP A C 1
ATOM 693 O O . ASP A 1 85 ? -9.629 -12.453 9.416 1.00 93.62 85 ASP A O 1
ATOM 697 N N . ARG A 1 86 ? -7.582 -11.550 9.478 1.00 91.56 86 ARG A N 1
ATOM 698 C CA . ARG A 1 86 ? -7.868 -10.689 10.640 1.00 91.56 86 ARG A CA 1
ATOM 699 C C . ARG A 1 86 ? -9.005 -9.696 10.388 1.00 91.56 86 ARG A C 1
ATOM 701 O O . ARG A 1 86 ? -9.743 -9.345 11.313 1.00 91.56 86 ARG A O 1
ATOM 708 N N . PHE A 1 87 ? -9.139 -9.198 9.159 1.00 91.06 87 PHE A N 1
ATOM 709 C CA . PHE A 1 87 ? -10.245 -8.321 8.783 1.00 91.06 87 PHE A CA 1
ATOM 710 C C . PHE A 1 87 ? -11.585 -9.060 8.863 1.00 91.06 87 PHE A C 1
ATOM 712 O O . PHE A 1 87 ? -12.539 -8.502 9.405 1.00 91.06 87 PHE A O 1
ATOM 719 N N . LEU A 1 88 ? -11.646 -10.307 8.384 1.00 91.81 88 LEU A N 1
ATOM 720 C CA . LEU A 1 88 ? -12.842 -11.150 8.468 1.00 91.81 88 LEU A CA 1
ATOM 721 C C . LEU A 1 88 ? -13.207 -11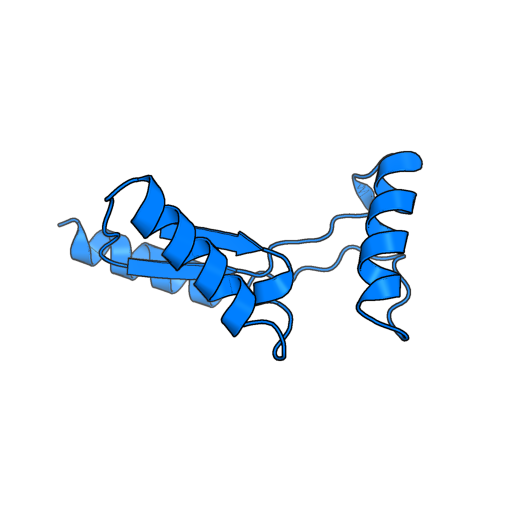.479 9.921 1.00 91.81 88 LEU A C 1
ATOM 723 O O . LEU A 1 88 ? -14.374 -11.362 10.284 1.00 91.81 88 LEU A O 1
ATOM 727 N N . GLU A 1 89 ? -12.224 -11.791 10.768 1.00 90.81 89 GLU A N 1
ATOM 728 C CA . GLU A 1 89 ? -12.440 -12.011 12.209 1.00 90.81 89 GLU A CA 1
ATOM 729 C C . GLU A 1 89 ? -12.998 -10.775 12.924 1.00 90.81 89 GLU A C 1
ATOM 731 O O . GLU A 1 89 ? -13.762 -10.891 13.875 1.00 90.81 89 GLU A O 1
ATOM 736 N N . THR A 1 90 ? -12.613 -9.580 12.473 1.00 82.00 90 THR A N 1
ATOM 737 C CA . THR A 1 90 ? -13.039 -8.310 13.080 1.00 82.00 90 THR A CA 1
ATOM 738 C C . THR A 1 90 ? -14.402 -7.831 12.559 1.00 82.00 90 THR A C 1
ATOM 740 O O . THR A 1 90 ? -15.002 -6.928 13.147 1.00 82.00 90 THR A O 1
ATOM 743 N N . ALA A 1 91 ? -14.860 -8.379 11.431 1.00 73.94 91 ALA A N 1
ATOM 744 C CA . ALA A 1 91 ? -16.137 -8.047 10.805 1.00 73.94 91 ALA A CA 1
ATOM 745 C C . ALA A 1 91 ? -17.302 -8.935 11.282 1.00 73.94 91 ALA A C 1
ATOM 747 O O . ALA A 1 91 ? -18.455 -8.567 11.043 1.00 73.94 91 ALA A O 1
ATOM 748 N N . GLY A 1 92 ? -17.004 -10.077 11.915 1.00 52.97 92 GLY A N 1
ATOM 749 C CA . GLY A 1 92 ? -17.976 -10.923 12.620 1.00 52.97 92 GLY A CA 1
ATOM 750 C C . GLY A 1 92 ? -18.309 -10.392 14.008 1.00 52.97 92 GLY A C 1
ATOM 751 O O . GLY A 1 92 ? -19.483 -10.554 14.406 1.00 52.97 92 GLY A O 1
#